Protein AF-H0EHM7-F1 (afdb_monomer)

InterPro domains:
  IPR046341 SET domain superfamily [G3DSA:2.170.270.10] (40-73)

Solvent-accessible surface area (backbone atoms only — not comparable to full-atom values): 8880 Å² total; per-residue (Å²): 140,82,83,85,77,88,73,68,77,73,84,65,93,83,58,67,84,56,92,47,51,49,66,73,52,63,69,46,59,45,73,39,88,54,91,93,39,73,66,39,80,44,73,80,60,93,76,61,92,91,58,73,55,65,45,72,61,69,77,97,78,76,76,69,60,90,48,70,65,48,30,71,40,27,16,62,83,79,66,53,58,39,50,85,70,48,80,80,78,64,85,67,75,92,82,59,92,65,75,82,61,94,75,57,54,59,92,71,59,62,67,43,62,37,88,82,82,61,58,53,19,31,68,60,92,78,72,72,84,128

pLDDT: mean 72.02, std 20.16, range [34.12, 93.38]

Secondary structure (DSSP, 8-state):
------------TT-PPPTTEEESS-EEEEE-SSTT-SEEEEE-S---TT---EEESS-S-----SSHHHHHHB-TTT--B-HHHHTTT----TTS---------TTT---EE-TTTSS-EES-S-----

Mean predicted aligned error: 13.95 Å

Radius of gyration: 22.52 Å; Cα contacts (8 Å, |Δi|>4): 131; chains: 1; bounding box: 68×33×55 Å

Structure (mmCIF, N/CA/C/O backbone):
data_AF-H0EHM7-F1
#
_entry.id   AF-H0EHM7-F1
#
loop_
_atom_site.group_PDB
_atom_site.id
_atom_site.type_symbol
_atom_site.label_atom_id
_atom_site.label_alt_id
_atom_site.label_comp_id
_atom_site.label_asym_id
_atom_site.label_entity_id
_atom_site.label_seq_id
_atom_site.pdbx_PDB_ins_code
_atom_site.Cartn_x
_atom_site.Cartn_y
_atom_site.Cartn_z
_atom_site.occupanc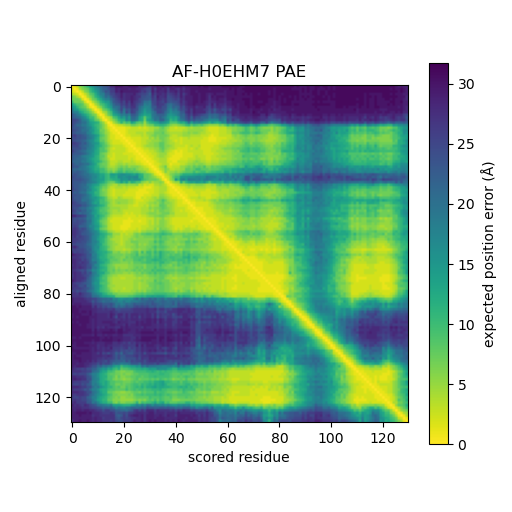y
_atom_site.B_iso_or_equiv
_atom_site.auth_seq_id
_atom_site.auth_comp_id
_atom_site.auth_asym_id
_atom_site.auth_atom_id
_atom_site.pdbx_PDB_model_num
ATOM 1 N N . MET A 1 1 ? -44.292 22.583 31.204 1.00 40.22 1 MET A N 1
ATOM 2 C CA . MET A 1 1 ? -44.293 21.209 30.663 1.00 40.22 1 MET A CA 1
ATOM 3 C C . MET A 1 1 ? -43.663 21.262 29.288 1.00 40.22 1 MET A C 1
ATOM 5 O O . MET A 1 1 ? -44.181 21.950 28.421 1.00 40.22 1 MET A O 1
ATOM 9 N N . VAL A 1 2 ? -42.496 20.641 29.156 1.00 42.66 2 VAL A N 1
ATOM 10 C CA . VAL A 1 2 ? -41.739 20.498 27.908 1.00 42.66 2 VAL A CA 1
ATOM 11 C C . VAL A 1 2 ? -42.189 19.192 27.252 1.00 42.66 2 VAL A C 1
ATOM 13 O O . VAL A 1 2 ? -42.320 18.205 27.976 1.00 42.66 2 VAL A O 1
ATOM 16 N N . PRO A 1 3 ? -42.377 19.133 25.928 1.00 46.34 3 PRO A N 1
ATOM 17 C CA . PRO A 1 3 ? -42.155 17.906 25.190 1.00 46.34 3 PRO A CA 1
ATOM 18 C C . PRO A 1 3 ? -40.752 17.960 24.590 1.00 46.34 3 PRO A C 1
ATOM 20 O O . PRO A 1 3 ? -40.450 18.775 23.717 1.00 46.34 3 PRO A O 1
ATOM 23 N N . GLU A 1 4 ? -39.895 17.092 25.115 1.00 47.22 4 GLU A N 1
ATOM 24 C CA . GLU A 1 4 ? -38.645 16.690 24.492 1.00 47.22 4 GLU A CA 1
ATOM 25 C C . GLU A 1 4 ? -38.952 16.119 23.107 1.00 47.22 4 GLU A C 1
ATOM 27 O O . GLU A 1 4 ? -39.759 15.204 22.956 1.00 47.22 4 GLU A O 1
ATOM 32 N N . THR A 1 5 ? -38.279 16.635 22.086 1.00 43.72 5 THR A N 1
ATOM 33 C CA . THR A 1 5 ? -38.048 15.885 20.852 1.00 43.72 5 THR A CA 1
ATOM 34 C C . THR A 1 5 ? -36.547 15.835 20.640 1.00 43.72 5 THR A C 1
ATOM 36 O O . THR A 1 5 ? -35.953 16.606 19.893 1.00 43.72 5 THR A O 1
ATOM 39 N N . THR A 1 6 ? -35.912 14.911 21.358 1.00 42.94 6 THR A N 1
ATOM 40 C CA . THR A 1 6 ? -34.571 14.406 21.064 1.00 42.94 6 THR A CA 1
ATOM 41 C C . THR A 1 6 ? -34.622 13.583 19.778 1.00 42.94 6 THR A C 1
ATOM 43 O O . THR A 1 6 ? -34.457 12.368 19.766 1.00 42.94 6 THR A O 1
ATOM 46 N N . GLY A 1 7 ? -34.849 14.257 18.653 1.00 37.53 7 GLY A N 1
ATOM 47 C CA . GLY A 1 7 ? -34.489 13.721 17.351 1.00 37.53 7 GLY A CA 1
ATOM 48 C C . GLY A 1 7 ? -32.983 13.863 17.184 1.00 37.53 7 GLY A C 1
ATOM 49 O O . GLY A 1 7 ? -32.531 14.821 16.565 1.00 37.53 7 GLY A O 1
ATOM 50 N N . SER A 1 8 ? -32.199 12.948 17.766 1.00 41.59 8 SER A N 1
ATOM 51 C CA . SER A 1 8 ? -30.817 12.785 17.302 1.00 41.59 8 SER A CA 1
ATOM 52 C C . SER A 1 8 ? -30.885 12.476 15.806 1.00 41.59 8 SER A C 1
ATOM 54 O O . SER A 1 8 ? -31.665 11.597 15.425 1.00 41.59 8 SER A O 1
ATOM 56 N N . PRO A 1 9 ? -30.132 13.181 14.944 1.00 41.62 9 PRO A N 1
ATOM 57 C CA . PRO A 1 9 ? -30.024 12.768 13.558 1.00 41.62 9 PRO A CA 1
ATOM 58 C C . PRO A 1 9 ? -29.531 11.320 13.566 1.00 41.62 9 PRO A C 1
ATOM 60 O O . PRO A 1 9 ? -28.581 10.994 14.279 1.00 41.62 9 PRO A O 1
ATOM 63 N N . ASN A 1 10 ? -30.255 10.456 12.849 1.00 43.62 10 ASN A N 1
ATOM 64 C CA . ASN A 1 10 ? -29.887 9.069 12.576 1.00 43.62 10 ASN A CA 1
ATOM 65 C C . ASN A 1 10 ? -28.363 8.945 12.476 1.00 43.62 10 ASN A C 1
ATOM 67 O O . ASN A 1 10 ? -27.767 9.619 11.635 1.00 43.62 10 ASN A O 1
ATOM 71 N N . MET A 1 11 ? -27.747 8.119 13.334 1.00 42.38 11 MET A N 1
ATOM 72 C CA . MET A 1 11 ? -26.329 7.796 13.193 1.00 42.38 11 MET A CA 1
ATOM 73 C C . MET A 1 11 ? -26.104 7.294 11.771 1.00 42.38 11 MET A C 1
ATOM 75 O O . MET A 1 11 ? -26.746 6.356 11.303 1.00 42.38 11 MET A O 1
ATOM 79 N N . ASP A 1 12 ? -25.243 8.035 11.098 1.00 46.78 12 ASP A N 1
ATOM 80 C CA . ASP A 1 12 ? -25.078 8.086 9.666 1.00 46.78 12 ASP A CA 1
ATOM 81 C C . ASP A 1 12 ? -24.690 6.713 9.102 1.00 46.78 12 ASP A C 1
ATOM 83 O O . ASP A 1 12 ? -23.680 6.122 9.484 1.00 46.78 12 ASP A O 1
ATOM 87 N N . GLU A 1 13 ? -25.436 6.234 8.109 1.00 49.62 13 GLU A N 1
ATOM 88 C CA . GLU A 1 13 ? -25.090 5.065 7.286 1.00 49.62 13 GLU A CA 1
ATOM 89 C C . GLU A 1 13 ? -23.749 5.261 6.526 1.00 49.62 13 GLU A C 1
ATOM 91 O O . GLU A 1 13 ? -23.265 4.370 5.831 1.00 49.62 13 GLU A O 1
ATOM 96 N N . ARG A 1 14 ? -23.124 6.441 6.663 1.00 52.22 14 ARG A N 1
ATOM 97 C CA . ARG A 1 14 ? -21.994 6.946 5.876 1.00 52.22 14 ARG A CA 1
ATOM 98 C C . ARG A 1 14 ? -20.605 6.594 6.392 1.00 52.22 14 ARG A C 1
ATOM 100 O O . ARG A 1 14 ? -19.640 6.900 5.696 1.00 52.22 14 ARG A O 1
ATOM 107 N N . VAL A 1 15 ? -20.452 5.962 7.557 1.00 64.12 15 VAL A N 1
ATOM 108 C CA . VAL A 1 15 ? -19.107 5.736 8.115 1.00 64.12 15 VAL A CA 1
ATOM 109 C C . VAL A 1 15 ? -18.892 4.292 8.562 1.00 64.12 15 VAL A C 1
ATOM 111 O O . VAL A 1 15 ? -18.745 3.973 9.739 1.00 64.12 15 VAL A O 1
ATOM 114 N N . GLN A 1 16 ? -18.865 3.390 7.585 1.00 80.62 16 GLN A N 1
ATOM 115 C CA . GLN A 1 16 ? -18.493 1.992 7.797 1.00 80.62 16 GLN A CA 1
ATOM 116 C C . GLN A 1 16 ? -17.013 1.761 7.479 1.00 80.62 16 GLN A C 1
ATOM 118 O O . GLN A 1 16 ? -16.412 2.463 6.664 1.00 80.62 16 GLN A O 1
ATOM 123 N N . ILE A 1 17 ? -16.425 0.737 8.104 1.00 85.00 17 ILE A N 1
ATOM 124 C CA . ILE A 1 17 ? -15.090 0.261 7.735 1.00 85.00 17 ILE A CA 1
ATOM 125 C C . ILE A 1 17 ? -15.131 -0.171 6.257 1.00 85.00 17 ILE A C 1
ATOM 127 O O . ILE A 1 17 ? -15.948 -1.026 5.906 1.00 85.00 17 ILE A O 1
ATOM 131 N N . PRO A 1 18 ? -14.285 0.391 5.371 1.00 84.75 18 PRO A N 1
ATOM 132 C CA . PRO A 1 18 ? -14.342 0.065 3.950 1.00 84.75 18 PRO A CA 1
ATOM 133 C C . PRO A 1 18 ? -14.124 -1.431 3.701 1.00 84.75 18 PRO A C 1
ATOM 135 O O . PRO A 1 18 ? -13.258 -2.038 4.323 1.00 84.75 18 PRO A O 1
ATOM 138 N N . PHE A 1 19 ? -14.810 -2.015 2.712 1.00 87.25 19 PHE A N 1
ATOM 139 C CA . PHE A 1 19 ? -14.726 -3.456 2.390 1.00 87.25 19 PHE A CA 1
ATOM 140 C C . PHE A 1 19 ? -13.304 -3.966 2.079 1.00 87.25 19 PHE A C 1
ATOM 142 O O . PHE A 1 19 ? -13.026 -5.165 2.119 1.00 87.25 19 PHE A O 1
ATOM 149 N N . ARG A 1 20 ? -12.397 -3.053 1.710 1.00 88.44 20 ARG A N 1
ATOM 150 C CA . ARG A 1 20 ? -10.984 -3.347 1.444 1.00 88.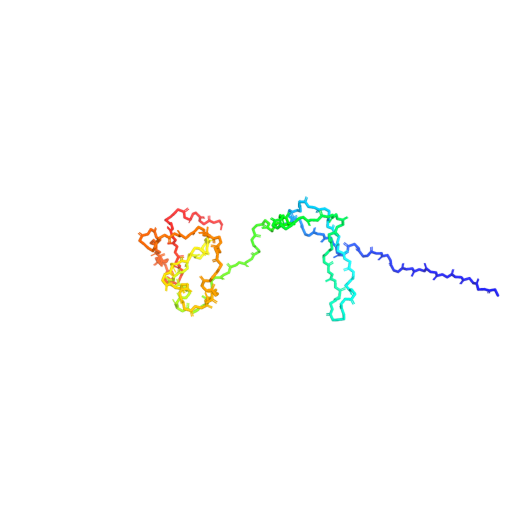44 20 ARG A CA 1
ATOM 151 C C . ARG A 1 20 ? -10.168 -3.485 2.722 1.00 88.44 20 ARG A C 1
ATOM 153 O O . ARG A 1 20 ? -9.008 -3.859 2.633 1.00 88.44 20 ARG A O 1
ATOM 160 N N . VAL A 1 21 ? -10.715 -3.161 3.884 1.00 89.62 21 VAL A N 1
ATOM 161 C CA . VAL A 1 21 ? -10.020 -3.258 5.162 1.00 89.62 21 VAL A CA 1
ATOM 162 C C . VAL A 1 21 ? -10.376 -4.591 5.811 1.00 89.62 21 VAL A C 1
ATOM 164 O O . VAL A 1 21 ? -11.515 -4.824 6.198 1.00 89.62 21 VAL A O 1
ATOM 167 N N . ASP A 1 22 ? -9.380 -5.462 5.945 1.00 91.00 22 ASP A N 1
ATOM 168 C CA . ASP A 1 22 ? -9.467 -6.642 6.796 1.00 91.00 22 ASP A CA 1
ATOM 169 C C . ASP A 1 22 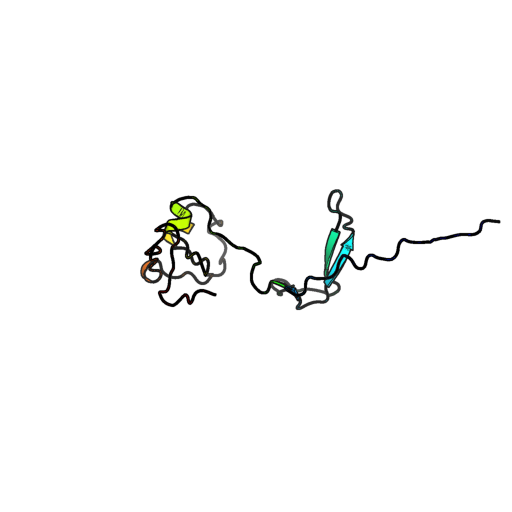? -9.108 -6.241 8.220 1.00 91.00 22 ASP A C 1
ATOM 171 O O . ASP A 1 22 ? -7.983 -5.809 8.486 1.00 91.00 22 ASP A O 1
ATOM 175 N N . THR A 1 23 ? -10.043 -6.410 9.144 1.00 90.31 23 THR A N 1
ATOM 176 C CA . THR A 1 23 ? -9.817 -6.144 10.562 1.00 90.31 23 THR A CA 1
ATOM 177 C C . THR A 1 23 ? -9.498 -7.450 11.290 1.00 90.31 23 THR A C 1
ATOM 179 O O . THR A 1 23 ? -10.019 -8.518 10.962 1.00 90.31 23 THR A O 1
ATOM 182 N N . LYS A 1 24 ? -8.586 -7.392 12.263 1.00 89.19 24 LYS A N 1
ATOM 183 C CA . LYS A 1 24 ? -8.284 -8.522 13.163 1.00 89.19 24 LYS A CA 1
ATOM 184 C C . LYS A 1 24 ? -8.853 -8.325 14.562 1.00 89.19 24 LYS A C 1
ATOM 186 O O . LYS A 1 24 ? -8.973 -9.287 15.313 1.00 89.19 24 LYS A O 1
ATOM 191 N N . VAL A 1 25 ? -9.232 -7.092 14.877 1.00 89.62 25 VAL A N 1
ATOM 192 C CA . VAL A 1 25 ? -9.877 -6.686 16.121 1.00 89.62 25 VAL A CA 1
ATOM 193 C C . VAL A 1 25 ? -11.161 -5.917 15.798 1.00 89.62 25 VAL A C 1
ATOM 195 O O . VAL A 1 25 ? -11.264 -5.347 14.708 1.00 89.62 25 VAL A O 1
ATOM 198 N N . PRO A 1 26 ? -12.145 -5.877 16.710 1.00 89.06 26 PRO A N 1
ATOM 199 C CA . PRO A 1 26 ? -13.340 -5.066 16.517 1.00 89.06 26 PRO A CA 1
ATOM 200 C C . PRO A 1 26 ? -12.979 -3.578 16.408 1.00 89.06 26 PRO A C 1
ATOM 202 O O . PRO A 1 26 ? -12.375 -3.006 17.322 1.00 89.06 26 PRO A O 1
ATOM 205 N N . LEU A 1 27 ? -13.345 -2.971 15.277 1.00 90.06 27 LEU A N 1
ATOM 206 C CA . LEU A 1 27 ? -13.135 -1.556 14.980 1.00 90.06 27 LEU A CA 1
ATOM 207 C C . LEU A 1 27 ? -14.475 -0.856 14.811 1.00 90.06 27 LEU A C 1
ATOM 209 O O . LEU A 1 27 ? -15.394 -1.405 14.207 1.00 90.06 27 LEU A O 1
ATOM 213 N N . VAL A 1 28 ? -14.543 0.385 15.279 1.00 89.06 28 VAL A N 1
ATOM 214 C CA . VAL A 1 28 ? -15.665 1.283 15.006 1.00 89.06 28 VAL A CA 1
ATOM 215 C C . VAL A 1 28 ? -15.166 2.613 14.501 1.00 89.06 28 VAL A C 1
ATOM 217 O O . VAL A 1 28 ? -14.106 3.088 14.911 1.00 89.06 28 VAL A O 1
ATOM 220 N N . VAL A 1 29 ? -15.958 3.215 13.627 1.00 88.25 29 VAL A N 1
ATOM 221 C CA . VAL A 1 29 ? -15.728 4.575 13.174 1.00 88.25 29 VAL A CA 1
ATOM 222 C C . VAL A 1 29 ? -16.722 5.485 13.883 1.00 88.25 29 VAL A C 1
ATOM 224 O O . VAL A 1 29 ? -17.909 5.174 13.949 1.00 88.25 29 VAL A O 1
ATOM 227 N N . LYS A 1 30 ? -16.225 6.557 14.492 1.00 86.31 30 LYS A N 1
ATOM 228 C CA . LYS A 1 30 ? -17.035 7.537 15.225 1.00 86.31 30 LYS A CA 1
ATOM 229 C C . LYS A 1 30 ? -16.336 8.889 15.232 1.00 86.31 30 LYS A C 1
ATOM 231 O O . LYS A 1 30 ? -15.147 8.971 14.911 1.00 86.31 30 LYS A O 1
ATOM 236 N N . ASP A 1 31 ? -17.053 9.914 15.664 1.00 85.12 31 ASP A N 1
ATOM 237 C CA . ASP A 1 31 ? -16.490 11.249 15.792 1.00 85.12 31 ASP A CA 1
ATOM 238 C C . ASP A 1 31 ? -15.300 11.258 16.751 1.00 85.12 31 ASP A C 1
ATOM 240 O O . ASP A 1 31 ? -15.290 10.604 17.806 1.00 85.12 31 ASP A O 1
ATOM 244 N N . SER A 1 32 ? -14.261 11.986 16.354 1.00 82.44 32 SER A N 1
ATOM 245 C CA . SER A 1 32 ? -13.054 12.113 17.154 1.00 82.44 32 SER A CA 1
ATOM 246 C C . SER A 1 32 ? -13.206 13.234 18.182 1.00 82.44 32 SER A C 1
ATOM 248 O O . SER A 1 32 ? -13.625 14.343 17.874 1.00 82.44 32 SER A O 1
ATOM 250 N N . SER A 1 33 ? -12.793 12.969 19.423 1.00 79.69 33 SER A N 1
ATOM 251 C CA . SER A 1 33 ? -12.714 13.997 20.470 1.00 79.69 33 SER A CA 1
ATOM 252 C C . SER A 1 33 ? -11.479 14.902 20.340 1.00 79.69 33 SER A C 1
ATOM 254 O O . SER A 1 33 ? -11.361 15.895 21.061 1.00 79.69 33 SER A O 1
ATOM 256 N N . ILE A 1 34 ? -10.546 14.578 19.434 1.00 78.69 34 ILE A N 1
ATOM 257 C CA . ILE A 1 34 ? -9.384 15.412 19.114 1.00 78.69 34 ILE A CA 1
ATOM 258 C C . ILE A 1 34 ? -9.865 16.593 18.269 1.00 78.69 34 ILE A C 1
ATOM 260 O O . ILE A 1 34 ? -10.336 16.403 17.147 1.00 78.69 34 ILE A O 1
ATOM 264 N N . LYS A 1 35 ? -9.722 17.816 18.803 1.00 61.53 35 LYS A N 1
ATOM 265 C CA . LYS A 1 35 ? -10.042 19.060 18.086 1.00 61.53 35 LYS A CA 1
ATOM 266 C C . LYS A 1 35 ? -9.337 19.058 16.724 1.00 61.53 35 LYS A C 1
ATOM 268 O O . LYS A 1 35 ? -8.124 18.877 16.702 1.00 61.53 35 LYS A O 1
ATOM 273 N N . SER A 1 36 ? -10.088 19.303 15.644 1.00 68.19 36 SER A N 1
ATOM 274 C CA . SER A 1 36 ? -9.712 19.276 14.207 1.00 68.19 36 SER A CA 1
ATOM 275 C C . SER A 1 36 ? -9.886 17.961 13.435 1.00 68.19 36 SER A C 1
ATOM 277 O O . SER A 1 36 ? -9.728 17.980 12.219 1.00 68.19 36 SER A O 1
ATOM 279 N N . ASN A 1 37 ? -10.276 16.860 14.082 1.00 66.25 37 ASN A N 1
ATOM 280 C CA . ASN A 1 37 ? -10.572 15.613 13.376 1.00 66.25 37 ASN A CA 1
ATOM 281 C C . ASN A 1 37 ? -12.068 15.311 13.459 1.00 66.25 37 ASN A C 1
ATOM 283 O O . ASN A 1 37 ? -12.566 15.051 14.552 1.00 66.25 37 ASN A O 1
ATOM 287 N N . ASP A 1 38 ? -12.756 15.310 12.317 1.00 74.38 38 ASP A N 1
ATOM 288 C CA . ASP A 1 38 ? -14.194 15.025 12.267 1.00 74.38 38 ASP A CA 1
ATOM 289 C C . ASP A 1 38 ? -14.477 13.570 12.669 1.00 74.38 38 ASP A C 1
ATOM 291 O O . ASP A 1 38 ? -15.336 13.307 13.500 1.00 74.38 38 ASP A O 1
ATOM 295 N N . VAL A 1 39 ? -13.694 12.613 12.156 1.00 84.19 39 VAL A N 1
ATOM 296 C CA . VAL A 1 39 ? -13.963 11.173 12.284 1.00 84.19 39 VAL A CA 1
ATOM 297 C C . VAL A 1 39 ? -12.673 10.393 12.550 1.00 84.19 39 VAL A C 1
ATOM 299 O O . VAL A 1 39 ? -11.630 10.675 11.962 1.00 84.19 39 VAL A O 1
ATOM 302 N N . GLY A 1 40 ? -12.736 9.381 13.421 1.00 86.31 40 GLY A N 1
ATOM 303 C CA . GLY A 1 40 ? -11.620 8.485 13.730 1.00 86.31 40 GLY A CA 1
ATOM 304 C C . GLY A 1 40 ? -12.023 7.011 13.806 1.00 86.31 40 GLY A C 1
ATOM 305 O O . GLY A 1 40 ? -13.196 6.671 13.962 1.00 86.31 40 GLY A O 1
ATOM 306 N N . ILE A 1 41 ? -11.026 6.127 13.720 1.00 88.00 41 ILE A N 1
ATOM 307 C CA . ILE A 1 41 ? -11.180 4.678 13.909 1.00 88.00 41 ILE A CA 1
ATOM 308 C C . ILE A 1 41 ? -10.730 4.319 15.324 1.00 88.00 41 ILE A C 1
ATOM 310 O O . ILE A 1 41 ? -9.641 4.696 15.753 1.00 88.00 41 ILE A O 1
ATOM 314 N N . PHE A 1 42 ? -11.554 3.558 16.037 1.00 88.62 42 PHE A N 1
ATOM 315 C CA . PHE A 1 42 ? -11.324 3.183 17.426 1.00 88.62 42 PHE A CA 1
ATOM 316 C C . PHE A 1 42 ? -11.357 1.670 17.584 1.00 88.62 42 PHE A C 1
ATOM 318 O O . PHE A 1 42 ? -12.232 0.996 17.038 1.00 88.62 42 PHE A O 1
ATOM 325 N N . VAL A 1 43 ? -10.425 1.147 18.378 1.00 92.25 43 VAL A N 1
ATOM 326 C CA . VAL A 1 43 ? -10.393 -0.268 18.745 1.00 92.25 43 VAL A CA 1
ATOM 327 C C . VAL A 1 43 ? -11.274 -0.496 19.970 1.00 92.25 43 VAL A C 1
ATOM 329 O O . VAL A 1 43 ? -11.183 0.252 20.941 1.00 92.25 43 VAL A O 1
ATOM 332 N N . GLN A 1 44 ? -12.128 -1.520 19.935 1.00 89.94 44 GLN A N 1
ATOM 333 C CA . GLN A 1 44 ? -13.044 -1.835 21.045 1.00 89.94 44 GLN A CA 1
ATOM 334 C C . GLN A 1 44 ? -12.549 -2.965 21.961 1.00 89.94 44 GLN A C 1
ATOM 336 O O . GLN A 1 44 ? -13.244 -3.353 22.896 1.00 89.94 44 GLN A O 1
ATOM 341 N N . ALA A 1 45 ? -11.362 -3.503 21.696 1.00 89.19 45 ALA A N 1
ATOM 342 C CA . ALA A 1 45 ? -10.735 -4.567 22.470 1.00 89.19 45 ALA A CA 1
ATOM 343 C C . ALA A 1 45 ? -9.302 -4.182 22.857 1.00 89.19 45 ALA A C 1
ATOM 345 O O . ALA A 1 45 ? -8.694 -3.307 22.240 1.00 89.19 45 ALA A O 1
ATOM 346 N N . ALA A 1 46 ? -8.752 -4.850 23.872 1.00 90.62 46 ALA A N 1
ATOM 347 C CA . ALA A 1 46 ? -7.343 -4.704 24.215 1.00 90.62 46 ALA A CA 1
ATOM 348 C C . ALA A 1 46 ? -6.458 -5.232 23.072 1.00 90.62 46 ALA A C 1
ATOM 350 O O . ALA A 1 46 ? -6.726 -6.299 22.521 1.00 90.62 46 ALA A O 1
ATOM 351 N N . VAL A 1 47 ? -5.399 -4.491 22.743 1.00 92.56 47 VAL A N 1
ATOM 352 C CA . VAL A 1 47 ? -4.417 -4.827 21.701 1.00 92.56 47 VAL A CA 1
ATOM 353 C C . VAL A 1 47 ? -3.047 -4.874 22.357 1.00 92.56 47 VAL A C 1
ATOM 355 O O . VAL A 1 47 ? -2.714 -3.976 23.135 1.00 92.56 47 VAL A O 1
ATOM 358 N N . LYS A 1 48 ? -2.263 -5.919 22.089 1.00 92.81 48 LYS A N 1
ATOM 359 C CA . LYS A 1 48 ? -0.889 -6.006 22.586 1.00 92.81 48 LYS A CA 1
ATOM 360 C C . LYS A 1 48 ? 0.054 -5.264 21.650 1.00 92.81 48 LYS A C 1
ATOM 362 O O . LYS A 1 48 ? -0.251 -5.009 20.487 1.00 92.81 48 LYS A O 1
ATOM 367 N N . GLU A 1 49 ? 1.227 -4.929 22.162 1.00 93.06 49 GLU A N 1
ATOM 368 C CA . GLU A 1 49 ? 2.297 -4.405 21.324 1.00 93.06 49 GLU A CA 1
ATOM 369 C C . GLU A 1 49 ? 2.590 -5.369 20.160 1.00 93.06 49 GLU A C 1
ATOM 371 O O . GLU A 1 49 ? 2.603 -6.585 20.343 1.00 93.06 49 GLU A O 1
ATOM 376 N N . ALA A 1 50 ? 2.801 -4.805 18.966 1.00 90.00 50 ALA A N 1
ATOM 377 C CA . ALA A 1 50 ? 3.019 -5.513 17.701 1.00 90.00 50 ALA A CA 1
ATOM 378 C C . ALA A 1 50 ? 1.829 -6.322 17.134 1.00 90.00 50 ALA A C 1
ATOM 380 O O . ALA A 1 50 ? 1.976 -6.929 16.068 1.00 90.00 50 ALA A O 1
ATOM 381 N N . ASP A 1 51 ? 0.645 -6.297 17.756 1.00 89.06 51 ASP A N 1
ATOM 382 C CA . ASP A 1 51 ? -0.548 -6.914 17.168 1.00 89.06 51 ASP A CA 1
ATOM 383 C C . ASP A 1 51 ? -0.999 -6.164 15.902 1.00 89.06 51 ASP A C 1
ATOM 385 O O . ASP A 1 51 ? -1.098 -4.934 15.851 1.00 89.06 51 ASP A O 1
ATOM 389 N N . LEU A 1 52 ? -1.342 -6.927 14.864 1.00 89.94 52 LEU A N 1
ATOM 390 C CA . LEU A 1 52 ? -1.930 -6.382 13.645 1.00 89.94 52 LEU A CA 1
ATOM 391 C C . LEU A 1 52 ? -3.382 -5.958 13.907 1.00 89.94 52 LEU A C 1
ATOM 393 O O . LEU A 1 52 ? -4.237 -6.811 14.126 1.00 89.94 52 LEU A O 1
ATOM 397 N N . ILE A 1 53 ? -3.679 -4.661 13.808 1.00 93.38 53 ILE A N 1
ATOM 398 C CA . ILE A 1 53 ? -5.038 -4.121 14.002 1.00 93.38 53 ILE A CA 1
ATOM 399 C C . ILE A 1 53 ? -5.890 -4.304 12.735 1.00 93.38 53 ILE A C 1
ATOM 401 O O . ILE A 1 53 ? -6.993 -4.861 12.778 1.00 93.38 53 ILE A O 1
ATOM 405 N N . PHE A 1 54 ? -5.373 -3.859 11.588 1.00 93.00 54 PHE A N 1
ATOM 406 C CA . PHE A 1 54 ? -6.032 -3.994 10.291 1.00 93.00 54 PHE A CA 1
ATOM 407 C C . PHE A 1 54 ? -5.025 -4.085 9.143 1.00 93.00 54 PHE A C 1
ATOM 409 O O . PHE A 1 54 ? -3.860 -3.710 9.273 1.00 93.00 54 PHE A O 1
ATOM 416 N N . LYS A 1 55 ? -5.498 -4.556 7.990 1.00 93.31 55 LYS A N 1
ATOM 417 C CA . LYS A 1 55 ? -4.771 -4.571 6.720 1.00 93.31 55 LYS A CA 1
ATOM 418 C C . LYS A 1 55 ? -5.664 -4.026 5.615 1.00 93.31 55 LYS A C 1
ATOM 420 O O . LYS A 1 55 ? -6.816 -4.424 5.500 1.00 93.31 55 LYS A O 1
ATOM 425 N N . VAL A 1 56 ? -5.115 -3.188 4.741 1.00 90.44 56 VAL A N 1
ATOM 426 C CA . VAL A 1 56 ? -5.806 -2.771 3.514 1.00 90.44 56 VAL A CA 1
ATOM 427 C C . VAL A 1 56 ? -5.468 -3.742 2.378 1.00 90.44 56 VAL A C 1
ATOM 429 O O . VAL A 1 56 ? -4.311 -3.909 1.986 1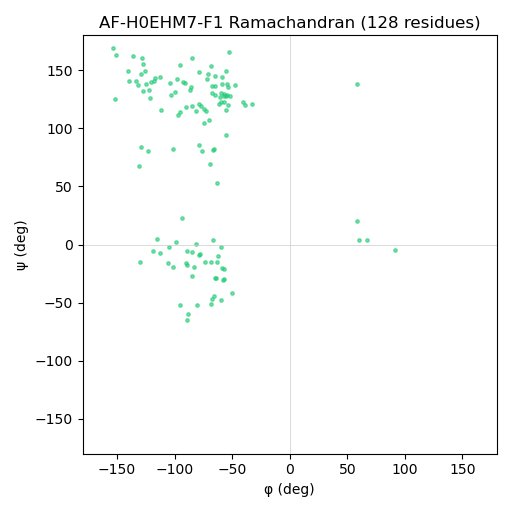.00 90.44 56 VAL A O 1
ATOM 432 N N . LYS A 1 57 ? -6.485 -4.417 1.845 1.00 87.50 57 LYS A N 1
ATOM 433 C CA . LYS A 1 57 ? -6.424 -5.275 0.661 1.00 87.50 57 LYS A CA 1
ATOM 434 C C . LYS A 1 57 ? -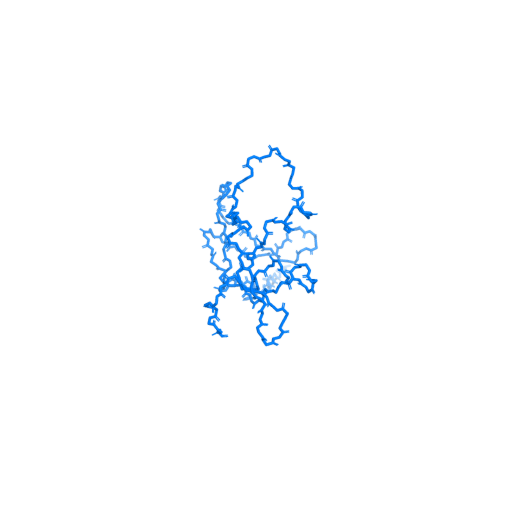6.217 -4.429 -0.585 1.00 87.50 57 LYS A C 1
ATOM 436 O O . LYS A 1 57 ? -7.168 -3.820 -1.083 1.00 87.50 57 LYS A O 1
ATOM 441 N N . LYS A 1 58 ? -4.997 -4.511 -1.124 1.00 81.38 58 LYS A N 1
ATOM 442 C CA . LYS A 1 58 ? -4.518 -3.786 -2.308 1.00 81.38 58 LYS A CA 1
ATOM 443 C C . LYS A 1 58 ? -4.642 -2.258 -2.097 1.00 81.38 58 LYS A C 1
ATOM 445 O O . LYS A 1 58 ? -5.648 -1.781 -1.587 1.00 81.38 58 LYS A O 1
ATOM 450 N N . PRO A 1 59 ? -3.675 -1.434 -2.481 1.00 81.19 59 PRO A N 1
ATOM 451 C CA . PRO A 1 59 ? -3.902 0.011 -2.552 1.00 81.19 59 PRO A CA 1
ATOM 452 C C . PRO A 1 59 ? -4.880 0.359 -3.689 1.00 81.19 59 PRO A C 1
ATOM 454 O O . PRO A 1 59 ? -5.030 -0.415 -4.638 1.00 81.19 59 PRO A O 1
ATOM 457 N N . LEU A 1 60 ? -5.606 1.479 -3.582 1.00 83.50 60 LEU A N 1
ATOM 458 C CA . LEU A 1 60 ? -6.419 2.008 -4.694 1.00 83.50 60 LEU A CA 1
ATOM 459 C C . LEU A 1 60 ? -5.514 2.484 -5.831 1.00 83.50 60 LEU A C 1
ATOM 461 O O . LEU A 1 60 ? -5.730 2.132 -6.984 1.00 83.50 60 LEU A O 1
ATOM 465 N N . LEU A 1 61 ? -4.483 3.234 -5.458 1.00 84.62 61 LEU A N 1
ATOM 466 C CA . LEU A 1 61 ? -3.424 3.719 -6.318 1.00 84.62 61 LEU A CA 1
ATOM 467 C C . LEU A 1 61 ? -2.188 3.875 -5.440 1.00 84.62 61 LEU A C 1
ATOM 469 O O . LEU A 1 61 ? -2.258 4.565 -4.429 1.00 84.62 61 LEU A O 1
ATOM 473 N N . ASN A 1 62 ? -1.086 3.248 -5.832 1.00 84.62 62 ASN A N 1
ATOM 474 C CA . ASN A 1 62 ? 0.234 3.584 -5.321 1.00 84.62 62 ASN A CA 1
ATOM 475 C C . ASN A 1 62 ? 1.122 3.832 -6.535 1.00 84.62 62 ASN A C 1
ATOM 477 O O . ASN A 1 62 ? 1.128 3.020 -7.461 1.00 84.62 62 ASN A O 1
ATOM 481 N N . ILE A 1 63 ? 1.860 4.932 -6.509 1.00 89.31 63 ILE A N 1
ATOM 482 C CA . ILE A 1 63 ? 2.846 5.288 -7.525 1.00 89.31 63 ILE A CA 1
ATOM 483 C C . ILE A 1 63 ? 4.175 5.551 -6.830 1.00 89.31 63 ILE A C 1
ATOM 485 O O . ILE A 1 63 ? 4.199 5.965 -5.669 1.00 89.31 63 ILE A O 1
ATOM 489 N N . VAL A 1 64 ? 5.271 5.267 -7.523 1.00 89.62 64 VAL A N 1
ATOM 490 C CA . VAL A 1 64 ? 6.596 5.722 -7.102 1.00 89.62 64 VAL A CA 1
ATOM 491 C C . VAL A 1 64 ? 6.662 7.236 -7.324 1.00 89.62 64 VAL A C 1
ATOM 493 O O . VAL A 1 64 ? 6.017 7.749 -8.241 1.00 89.62 64 VAL A O 1
ATOM 496 N N . ASN A 1 65 ? 7.399 7.949 -6.469 1.00 86.69 65 ASN A N 1
ATOM 497 C CA . ASN A 1 65 ? 7.659 9.375 -6.672 1.00 86.69 65 ASN A CA 1
ATOM 498 C C . ASN A 1 65 ? 8.295 9.609 -8.050 1.00 86.69 65 ASN A C 1
ATOM 500 O O . ASN A 1 65 ? 8.998 8.747 -8.575 1.00 86.69 65 ASN A O 1
ATOM 504 N N . ASP A 1 66 ? 8.030 10.769 -8.640 1.00 85.44 66 ASP A N 1
ATOM 505 C CA . ASP A 1 66 ? 8.393 11.100 -10.019 1.00 85.44 66 ASP A CA 1
ATOM 506 C C . ASP A 1 66 ? 9.848 11.559 -10.194 1.00 85.44 66 ASP A C 1
ATOM 508 O O . ASP A 1 66 ? 10.280 11.834 -11.314 1.00 85.44 66 ASP A O 1
ATOM 512 N N . ASP A 1 67 ? 10.632 11.605 -9.117 1.00 87.69 67 ASP A N 1
ATOM 513 C CA . ASP A 1 67 ? 12.053 11.895 -9.204 1.00 87.69 67 ASP A CA 1
ATOM 514 C C . ASP A 1 67 ? 12.842 10.719 -9.812 1.00 87.69 67 ASP A C 1
ATOM 516 O O . ASP A 1 67 ? 12.585 9.540 -9.553 1.00 87.69 67 ASP A O 1
ATOM 520 N N . GLU A 1 68 ? 13.853 11.041 -10.625 1.00 84.44 68 GLU A N 1
ATOM 521 C CA . GLU A 1 68 ? 14.658 10.042 -11.347 1.00 84.44 68 GLU A CA 1
ATOM 522 C C . GLU A 1 68 ? 15.324 9.016 -10.420 1.00 84.44 68 GLU A C 1
ATOM 524 O O . GLU A 1 68 ? 15.537 7.868 -10.825 1.00 84.44 68 GLU A O 1
ATOM 529 N N . SER A 1 69 ? 15.652 9.407 -9.183 1.00 84.62 69 SER A N 1
ATOM 530 C CA . SER A 1 69 ? 16.239 8.494 -8.204 1.00 84.62 69 SER A CA 1
ATOM 531 C C . SER A 1 69 ? 15.215 7.448 -7.774 1.00 84.62 69 SER A C 1
ATOM 533 O O . SER A 1 69 ? 15.489 6.249 -7.875 1.00 84.62 69 SER A O 1
ATOM 535 N N . ALA A 1 70 ? 14.016 7.867 -7.367 1.00 85.12 70 ALA A N 1
ATOM 536 C CA . ALA A 1 70 ? 12.945 6.962 -6.976 1.00 85.12 70 ALA A CA 1
ATOM 537 C C . ALA A 1 70 ? 12.551 6.019 -8.125 1.00 85.12 70 ALA A C 1
ATOM 539 O O . ALA A 1 70 ? 12.526 4.799 -7.922 1.00 85.12 70 ALA A O 1
ATOM 540 N N . LEU A 1 71 ? 12.354 6.551 -9.337 1.00 87.94 71 LEU A N 1
ATOM 541 C CA . LEU A 1 71 ? 11.977 5.780 -10.533 1.00 87.94 71 LEU A CA 1
ATOM 542 C C . LEU A 1 71 ? 13.053 4.779 -10.991 1.00 87.94 71 LEU A C 1
ATOM 544 O O . LEU A 1 71 ? 12.745 3.741 -11.582 1.00 87.94 71 LEU A O 1
ATOM 548 N N . SER A 1 72 ? 14.331 5.061 -10.728 1.00 85.94 72 SER A N 1
ATOM 549 C CA . SER A 1 72 ? 15.444 4.182 -11.123 1.00 85.94 72 SER A CA 1
ATOM 550 C C . SER A 1 72 ? 15.793 3.121 -10.077 1.00 85.94 72 SER A C 1
ATOM 552 O O . SER A 1 72 ? 16.473 2.134 -10.395 1.00 85.94 72 SER A O 1
ATOM 554 N N . ASN A 1 73 ? 15.342 3.315 -8.836 1.00 86.88 73 ASN A N 1
ATOM 555 C CA . ASN A 1 73 ? 15.743 2.503 -7.690 1.00 86.88 73 ASN A CA 1
ATOM 556 C C . ASN A 1 73 ? 14.598 1.752 -7.013 1.00 86.88 73 ASN A C 1
ATOM 558 O O . ASN A 1 73 ? 14.867 0.920 -6.147 1.00 86.88 73 ASN A O 1
ATOM 562 N N . THR A 1 74 ? 13.357 1.978 -7.439 1.00 88.12 74 THR A N 1
ATOM 563 C CA . THR A 1 74 ? 12.169 1.314 -6.896 1.00 88.12 74 THR A CA 1
ATOM 564 C C . THR A 1 74 ? 11.467 0.496 -7.973 1.00 88.12 74 THR A C 1
ATOM 566 O O . THR A 1 74 ? 11.369 0.904 -9.126 1.00 88.12 74 THR A O 1
ATOM 569 N N . CYS A 1 75 ? 10.965 -0.682 -7.612 1.00 88.81 75 CYS A N 1
ATOM 570 C CA . CYS A 1 75 ? 10.054 -1.436 -8.462 1.00 88.81 75 CYS A CA 1
ATOM 571 C C . CYS A 1 75 ? 8.644 -0.831 -8.395 1.00 88.81 75 CYS A C 1
ATOM 573 O O . CYS A 1 75 ? 8.013 -0.886 -7.342 1.00 88.81 75 CYS A O 1
ATOM 575 N N . ASP A 1 76 ? 8.101 -0.373 -9.521 1.00 90.44 76 ASP A N 1
ATOM 576 C CA . ASP A 1 76 ? 6.768 0.245 -9.610 1.00 90.44 76 ASP A CA 1
ATOM 577 C C . ASP A 1 76 ? 5.603 -0.692 -9.246 1.00 90.44 76 ASP A C 1
ATOM 579 O O . ASP A 1 76 ? 4.485 -0.244 -9.012 1.00 90.44 76 ASP A O 1
ATOM 583 N N . HIS A 1 77 ? 5.835 -2.007 -9.196 1.00 87.62 77 HIS A N 1
ATOM 584 C CA . HIS A 1 77 ? 4.794 -2.971 -8.833 1.00 87.62 77 HIS A CA 1
ATOM 585 C C . HIS A 1 77 ? 4.806 -3.355 -7.353 1.00 87.62 77 HIS A C 1
ATOM 587 O O . HIS A 1 77 ? 3.769 -3.335 -6.693 1.00 87.62 77 HIS A O 1
ATOM 593 N N . CYS A 1 78 ? 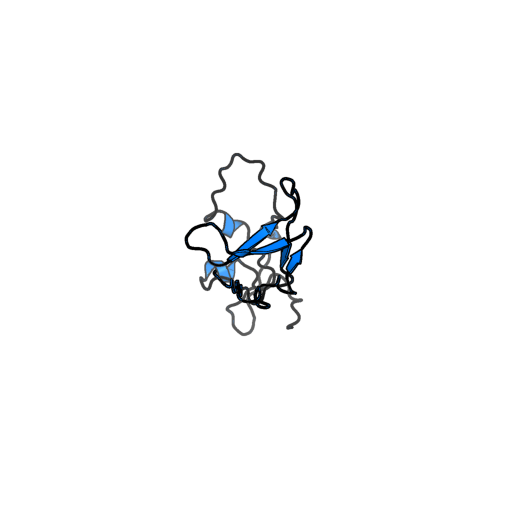5.966 -3.776 -6.841 1.00 87.19 78 CYS A N 1
ATOM 594 C CA . CYS A 1 78 ? 6.082 -4.310 -5.483 1.00 87.19 78 CYS A CA 1
ATOM 595 C C . CYS A 1 78 ? 6.722 -3.338 -4.492 1.00 87.19 78 CYS A C 1
ATOM 597 O O . CYS A 1 78 ? 6.834 -3.689 -3.321 1.00 87.19 78 CYS A O 1
ATOM 599 N N . PHE A 1 79 ? 7.140 -2.152 -4.945 1.00 88.44 79 PHE A N 1
ATOM 600 C CA . PHE A 1 79 ? 7.791 -1.124 -4.129 1.00 88.44 79 PHE A CA 1
ATOM 601 C C . PHE A 1 79 ? 9.089 -1.595 -3.455 1.00 88.44 79 PHE A C 1
ATOM 603 O O . PHE A 1 79 ? 9.545 -0.993 -2.490 1.00 88.44 79 PHE A O 1
ATOM 610 N N . ALA A 1 80 ? 9.710 -2.667 -3.964 1.00 86.12 80 ALA A N 1
ATOM 611 C CA . ALA A 1 80 ? 11.048 -3.066 -3.542 1.00 86.12 80 ALA A CA 1
ATOM 612 C C . ALA A 1 80 ? 12.064 -2.011 -3.996 1.00 86.12 80 ALA A C 1
ATOM 614 O O . ALA A 1 80 ? 12.062 -1.628 -5.168 1.00 86.12 80 ALA A O 1
ATOM 615 N N . VAL A 1 81 ? 12.919 -1.574 -3.075 1.00 84.50 81 VAL A N 1
ATOM 616 C CA . VAL A 1 81 ? 13.915 -0.516 -3.285 1.00 84.50 81 VAL A CA 1
ATOM 617 C C . VAL A 1 81 ? 15.315 -1.121 -3.216 1.00 84.50 81 VAL A C 1
ATOM 619 O O . VAL A 1 81 ? 15.552 -2.028 -2.417 1.00 84.50 81 VAL A O 1
ATOM 622 N N . LYS A 1 82 ? 16.244 -0.617 -4.031 1.00 78.62 82 LYS A N 1
ATOM 623 C CA . LYS A 1 82 ? 17.675 -0.924 -3.894 1.00 78.62 82 LYS A CA 1
ATOM 624 C C . LYS A 1 82 ? 18.213 -0.376 -2.564 1.00 78.62 82 LYS A C 1
ATOM 626 O O . LYS A 1 82 ? 18.032 0.801 -2.251 1.00 78.62 82 LYS A O 1
ATOM 631 N N . ALA A 1 83 ? 18.889 -1.211 -1.790 1.00 64.38 83 ALA A N 1
ATOM 632 C CA . ALA A 1 83 ? 19.489 -0.912 -0.494 1.00 64.38 83 ALA A CA 1
ATOM 633 C C . ALA A 1 83 ? 20.373 0.353 -0.493 1.00 64.38 83 ALA A C 1
ATOM 635 O O . ALA A 1 83 ? 20.251 1.193 0.402 1.00 64.38 83 ALA A O 1
ATOM 636 N N . SER A 1 84 ? 21.190 0.558 -1.528 1.00 63.88 84 SER A N 1
ATOM 637 C CA . SER A 1 84 ? 22.028 1.756 -1.728 1.00 63.88 84 SER A CA 1
ATOM 638 C C . SER A 1 84 ? 21.241 3.068 -1.800 1.00 63.88 84 SER A C 1
ATOM 640 O O . SER A 1 84 ? 21.796 4.134 -1.546 1.00 63.88 84 SER A O 1
ATOM 642 N N . SER A 1 85 ? 19.939 3.011 -2.088 1.00 55.81 85 SER A N 1
ATOM 643 C CA . SER A 1 85 ? 19.062 4.188 -2.167 1.00 55.81 85 SER A CA 1
ATOM 644 C C . SER A 1 85 ? 18.408 4.545 -0.828 1.00 55.81 85 SER A C 1
ATOM 646 O O . SER A 1 85 ? 17.927 5.660 -0.657 1.00 55.81 85 SER A O 1
ATOM 648 N N . ILE A 1 86 ? 18.421 3.630 0.146 1.00 54.41 86 ILE A N 1
ATOM 649 C CA . ILE A 1 86 ? 17.812 3.824 1.474 1.00 54.41 86 ILE A CA 1
ATOM 650 C C . ILE A 1 86 ? 18.779 4.548 2.428 1.00 54.41 86 ILE A C 1
ATOM 652 O O . ILE A 1 86 ? 18.349 5.290 3.313 1.00 54.41 86 ILE A O 1
ATOM 656 N N . SER A 1 87 ? 20.092 4.400 2.208 1.00 50.69 87 SER A N 1
ATOM 657 C CA . SER A 1 87 ? 21.165 4.913 3.076 1.00 50.69 87 SER A CA 1
ATOM 658 C C . SER A 1 87 ? 21.212 6.443 3.233 1.00 50.69 87 SER A C 1
ATOM 660 O O . SER A 1 87 ? 21.963 6.926 4.080 1.00 50.69 87 SER A O 1
ATOM 662 N N . SER A 1 88 ? 20.445 7.213 2.458 1.00 45.12 88 SER A N 1
ATOM 663 C CA . SER A 1 88 ? 20.522 8.680 2.457 1.00 45.12 88 SER A CA 1
ATOM 664 C C . SER A 1 88 ? 19.291 9.409 3.009 1.00 45.12 88 SER A C 1
ATOM 666 O O . SER A 1 88 ? 19.369 10.622 3.180 1.00 45.12 88 SER A O 1
ATOM 668 N N . GLN A 1 89 ? 18.174 8.727 3.316 1.00 46.88 89 GLN A N 1
ATOM 669 C CA . GLN A 1 89 ? 16.919 9.427 3.671 1.00 46.88 89 GLN A CA 1
ATOM 670 C C . GLN A 1 89 ? 16.215 8.963 4.953 1.00 46.88 89 GLN A C 1
ATOM 672 O O . GLN A 1 89 ? 15.400 9.709 5.493 1.00 46.88 89 GLN A O 1
ATOM 677 N N . HIS A 1 90 ? 16.566 7.805 5.515 1.00 44.00 90 HIS A N 1
ATOM 678 C CA . HIS A 1 90 ? 16.073 7.394 6.831 1.00 44.00 90 HIS A CA 1
ATOM 679 C C . HIS A 1 90 ? 17.239 6.974 7.719 1.00 44.00 90 HIS A C 1
ATOM 681 O O . HIS A 1 90 ? 17.550 5.792 7.852 1.00 44.00 90 HIS A O 1
ATOM 687 N N . THR A 1 91 ? 17.879 7.957 8.352 1.00 37.03 91 THR A N 1
ATOM 688 C CA . THR A 1 91 ? 18.754 7.720 9.501 1.00 37.03 91 THR A CA 1
ATOM 689 C C . THR A 1 91 ? 17.881 7.221 10.653 1.00 37.03 91 THR A C 1
ATOM 691 O O . THR A 1 91 ? 17.456 7.988 11.514 1.00 37.03 91 THR A O 1
ATOM 694 N N . TYR A 1 92 ? 17.554 5.929 10.660 1.00 40.47 92 TYR A N 1
ATOM 695 C CA . TYR A 1 92 ? 17.198 5.277 11.912 1.00 40.47 92 TYR A CA 1
ATOM 696 C C . TYR A 1 92 ? 18.416 5.415 12.836 1.00 40.47 92 TYR A C 1
ATOM 698 O O . TYR A 1 92 ? 19.532 5.143 12.383 1.00 40.47 92 TYR A O 1
ATOM 706 N N . PRO A 1 93 ? 18.253 5.873 14.091 1.00 39.31 93 PRO A N 1
ATOM 707 C CA . PRO A 1 93 ? 19.366 5.907 15.026 1.00 39.31 93 PRO A CA 1
ATOM 708 C C . PRO A 1 93 ? 19.997 4.502 15.100 1.00 39.31 93 PRO A C 1
ATOM 710 O O . PRO A 1 93 ? 19.248 3.519 15.158 1.00 39.31 93 PRO A O 1
ATOM 713 N N . PRO A 1 94 ? 21.338 4.390 15.073 1.00 41.75 94 PRO A N 1
ATOM 714 C CA . PRO A 1 94 ? 22.052 3.130 14.836 1.00 41.75 94 PRO A CA 1
ATOM 715 C C . PRO A 1 94 ? 21.890 2.065 15.938 1.00 41.75 94 PRO A C 1
ATOM 717 O O . PRO A 1 94 ? 22.476 0.987 15.850 1.00 41.75 94 PRO A O 1
ATOM 720 N N . ASP A 1 95 ? 21.073 2.325 16.959 1.00 42.06 95 ASP A N 1
ATOM 721 C CA . ASP A 1 95 ? 21.214 1.675 18.262 1.00 42.06 95 ASP A CA 1
ATOM 722 C C . ASP A 1 95 ? 20.035 0.776 18.634 1.00 42.06 95 ASP A C 1
ATOM 724 O O . ASP A 1 95 ? 19.991 0.213 19.729 1.00 42.06 95 ASP A O 1
ATOM 728 N N . THR A 1 96 ? 19.067 0.586 17.742 1.00 40.03 96 THR A N 1
ATOM 729 C CA . THR A 1 96 ? 18.050 -0.441 17.961 1.00 40.03 96 THR A CA 1
ATOM 730 C C . THR A 1 96 ? 18.353 -1.620 17.065 1.00 40.03 96 THR A C 1
ATOM 732 O O . THR A 1 96 ? 18.707 -1.467 15.900 1.00 40.03 96 THR A O 1
ATOM 735 N N . LYS A 1 97 ? 18.192 -2.826 17.612 1.00 42.12 97 LYS A N 1
ATOM 736 C CA . LYS A 1 97 ? 18.047 -4.083 16.870 1.00 42.12 97 LYS A CA 1
ATOM 737 C C . LYS A 1 97 ? 16.763 -4.022 16.026 1.00 42.12 97 LYS A C 1
ATOM 739 O O . LYS A 1 97 ? 15.875 -4.857 16.183 1.00 42.12 97 LYS A O 1
ATOM 744 N N . ALA A 1 98 ? 16.628 -2.973 15.217 1.00 41.69 98 ALA A N 1
ATOM 745 C CA . ALA A 1 98 ? 15.524 -2.710 14.335 1.00 41.69 98 ALA A CA 1
ATOM 746 C C . ALA A 1 98 ? 15.435 -3.925 13.436 1.00 41.69 98 ALA A C 1
ATOM 748 O O . ALA A 1 98 ? 16.429 -4.351 12.837 1.00 41.69 98 ALA A O 1
ATOM 749 N N . ALA A 1 99 ? 14.255 -4.535 13.472 1.00 39.91 99 ALA A N 1
ATOM 750 C CA . ALA A 1 99 ? 13.915 -5.700 12.699 1.00 39.91 99 ALA A CA 1
ATOM 751 C C . ALA A 1 99 ? 14.536 -5.551 11.314 1.00 39.91 99 ALA A C 1
ATOM 753 O O . ALA A 1 99 ? 14.255 -4.579 10.611 1.00 39.91 99 ALA A O 1
ATOM 754 N N . LYS A 1 100 ? 15.404 -6.500 10.949 1.00 39.41 100 LYS A N 1
ATOM 755 C CA . LYS A 1 100 ? 15.762 -6.704 9.554 1.00 39.41 100 LYS A CA 1
ATOM 756 C C . LYS A 1 100 ? 14.433 -6.923 8.836 1.00 39.41 100 LYS A C 1
ATOM 758 O O . LYS A 1 100 ? 13.910 -8.035 8.822 1.00 39.41 100 LYS A O 1
ATOM 763 N N . GLY A 1 101 ? 13.858 -5.854 8.284 1.00 44.62 101 GLY A N 1
ATOM 764 C CA . GLY A 1 101 ? 12.903 -5.975 7.197 1.00 44.62 101 GLY A CA 1
ATOM 765 C C . GLY A 1 101 ? 13.553 -6.823 6.101 1.00 44.62 101 GLY A C 1
ATOM 766 O O . GLY A 1 101 ? 14.764 -7.060 6.158 1.00 44.62 101 GLY A O 1
ATOM 767 N N . PRO A 1 102 ? 12.790 -7.328 5.125 1.00 44.22 102 PRO A N 1
ATOM 768 C CA . PRO A 1 102 ? 13.340 -8.143 4.050 1.00 44.22 102 PRO A CA 1
ATOM 769 C C . PRO A 1 102 ? 14.269 -7.276 3.190 1.00 44.22 102 PRO A C 1
ATOM 771 O O . PRO A 1 102 ? 13.869 -6.715 2.176 1.00 44.22 102 PRO A O 1
ATOM 774 N N . TYR A 1 103 ? 15.503 -7.116 3.655 1.00 49.44 103 TYR A N 1
ATOM 775 C CA . TYR A 1 103 ? 16.572 -6.418 2.981 1.00 49.44 103 TYR A CA 1
ATOM 776 C C . TYR A 1 103 ? 17.009 -7.364 1.879 1.00 49.44 103 TYR A C 1
ATOM 778 O O . TYR A 1 103 ? 17.586 -8.422 2.140 1.00 49.44 103 TYR A O 1
ATOM 786 N N . ILE A 1 104 ? 16.611 -7.039 0.658 1.00 51.53 104 ILE A N 1
ATOM 787 C CA . ILE A 1 104 ? 17.124 -7.733 -0.508 1.00 51.53 104 ILE A CA 1
ATOM 788 C C . ILE A 1 104 ? 18.500 -7.124 -0.735 1.00 51.53 104 ILE A C 1
ATOM 790 O O . ILE A 1 104 ? 18.617 -5.90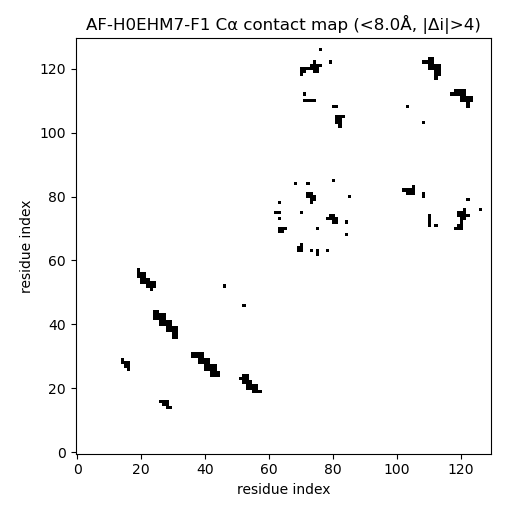7 -0.865 1.00 51.53 104 ILE A O 1
ATOM 794 N N . ASP A 1 105 ? 19.524 -7.970 -0.693 1.00 51.69 105 ASP A N 1
ATOM 795 C CA . ASP A 1 105 ? 20.883 -7.595 -1.066 1.00 51.69 105 ASP A CA 1
ATOM 796 C C . ASP A 1 105 ? 20.850 -6.840 -2.406 1.00 51.69 105 ASP A C 1
ATOM 798 O O . ASP A 1 105 ? 20.098 -7.222 -3.310 1.00 51.69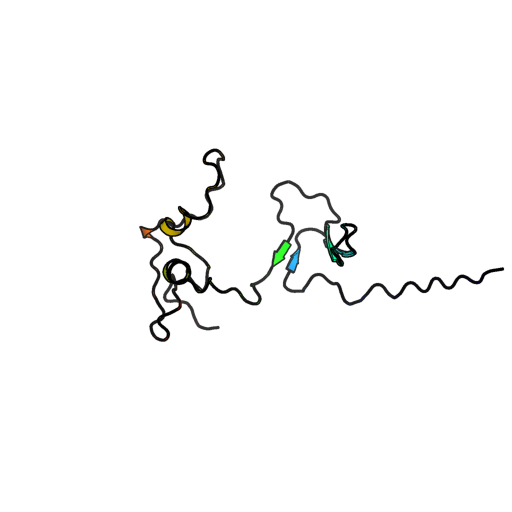 105 ASP A O 1
ATOM 802 N N . ASP A 1 106 ? 21.616 -5.758 -2.537 1.00 50.44 106 ASP A N 1
ATOM 803 C CA . ASP A 1 106 ? 21.619 -4.938 -3.757 1.00 50.44 106 ASP A CA 1
ATOM 804 C C . ASP A 1 106 ? 21.999 -5.770 -4.989 1.00 50.44 106 ASP A C 1
ATOM 806 O O . ASP A 1 106 ? 21.467 -5.552 -6.081 1.00 50.44 106 ASP A O 1
ATOM 810 N N . ASP A 1 107 ? 22.823 -6.799 -4.781 1.00 52.88 107 ASP A N 1
ATOM 811 C CA . ASP A 1 107 ? 23.226 -7.766 -5.802 1.00 52.88 107 ASP A CA 1
ATOM 812 C C . ASP A 1 107 ? 22.075 -8.684 -6.267 1.00 52.88 107 ASP A C 1
ATOM 814 O O . ASP A 1 107 ? 22.162 -9.326 -7.317 1.00 52.88 107 ASP A O 1
ATOM 818 N N . LEU A 1 108 ? 20.960 -8.734 -5.530 1.00 60.50 108 LEU A N 1
ATOM 819 C CA . LEU A 1 108 ? 19.796 -9.572 -5.832 1.00 60.50 108 LEU A CA 1
ATOM 820 C C . LEU A 1 108 ? 18.636 -8.796 -6.477 1.00 60.50 108 LEU A C 1
ATOM 822 O O . LEU A 1 108 ? 17.787 -9.414 -7.130 1.00 60.50 108 LEU A O 1
ATOM 826 N N . LEU A 1 109 ? 18.581 -7.461 -6.354 1.00 72.81 109 LEU A N 1
ATOM 827 C CA . LEU A 1 109 ? 17.491 -6.650 -6.914 1.00 72.81 109 LEU A CA 1
ATOM 828 C C . LEU A 1 109 ? 17.886 -5.961 -8.229 1.00 72.81 109 LEU A C 1
ATOM 830 O O . LEU A 1 109 ? 18.175 -4.766 -8.298 1.00 72.81 109 LEU A O 1
ATOM 834 N N . THR A 1 110 ? 17.807 -6.706 -9.333 1.00 83.00 110 THR A N 1
ATOM 835 C CA . THR A 1 110 ? 17.956 -6.117 -10.672 1.00 83.00 110 THR A CA 1
ATOM 836 C C . THR A 1 110 ? 16.647 -5.484 -11.146 1.00 83.00 110 THR A C 1
ATOM 838 O O . THR A 1 110 ? 15.671 -6.183 -11.424 1.00 83.00 110 THR A O 1
ATOM 841 N N . LEU A 1 111 ? 16.646 -4.162 -11.322 1.00 86.81 111 LEU A N 1
ATOM 842 C CA . LEU A 1 111 ? 15.532 -3.425 -11.923 1.00 86.81 111 LEU A CA 1
ATOM 843 C C . LEU A 1 111 ? 15.721 -3.250 -13.431 1.00 86.81 111 LEU A C 1
ATOM 845 O O . LEU A 1 111 ? 16.819 -2.966 -13.910 1.00 86.81 111 LEU A O 1
ATOM 849 N N . LYS A 1 112 ? 14.631 -3.400 -14.186 1.00 88.75 112 LYS A N 1
ATOM 850 C CA . LYS A 1 112 ? 14.598 -3.177 -15.635 1.00 88.75 112 LYS A CA 1
ATOM 851 C C . LYS A 1 112 ? 13.572 -2.112 -15.972 1.00 88.75 112 LYS A C 1
ATOM 853 O O . LYS A 1 112 ? 12.403 -2.263 -15.623 1.00 88.75 112 LYS A O 1
ATOM 858 N N . ARG A 1 113 ? 14.014 -1.079 -16.693 1.00 89.06 113 ARG A N 1
ATOM 859 C CA . ARG A 1 113 ? 13.119 -0.049 -17.222 1.00 89.06 113 ARG A CA 1
ATOM 860 C C . ARG A 1 113 ? 12.160 -0.644 -18.249 1.00 89.06 113 ARG A C 1
ATOM 862 O O . ARG A 1 113 ? 12.528 -1.521 -19.036 1.00 89.06 113 ARG A O 1
ATOM 869 N N . CYS A 1 114 ? 10.940 -0.126 -18.264 1.00 88.44 114 CYS A N 1
ATOM 870 C CA . CYS A 1 114 ? 9.927 -0.444 -19.251 1.00 88.44 114 CYS A CA 1
ATOM 871 C C . CYS A 1 114 ? 10.474 -0.191 -20.660 1.00 88.44 114 CYS A C 1
ATOM 873 O O . CYS A 1 114 ? 10.984 0.888 -20.962 1.00 88.44 114 CYS A O 1
ATOM 875 N N . GLY A 1 115 ? 10.360 -1.185 -21.543 1.00 86.56 115 GLY A N 1
ATOM 876 C CA . GLY A 1 115 ? 10.872 -1.085 -22.909 1.00 86.56 115 GLY A CA 1
ATOM 877 C C . GLY A 1 115 ? 10.182 -0.006 -23.747 1.00 86.56 115 GLY A C 1
ATOM 878 O O . GLY A 1 115 ? 10.826 0.550 -24.632 1.00 86.56 115 GLY A O 1
ATOM 879 N N . SER A 1 116 ? 8.914 0.294 -23.441 1.00 90.00 116 SER A N 1
ATOM 880 C CA . SER A 1 116 ? 8.082 1.251 -24.176 1.00 90.00 116 SER A CA 1
ATOM 881 C C . SER A 1 116 ? 8.219 2.675 -23.631 1.00 90.00 116 SER A C 1
ATOM 883 O O . SER A 1 116 ? 8.761 3.527 -24.325 1.00 90.00 116 SER A O 1
ATOM 885 N N . CYS A 1 117 ? 7.794 2.936 -22.388 1.00 90.00 117 CYS A N 1
ATOM 886 C CA . CYS A 1 117 ? 7.794 4.301 -21.849 1.00 90.00 117 CYS A CA 1
ATOM 887 C C . CYS A 1 117 ? 9.149 4.752 -21.288 1.00 90.00 117 CYS A C 1
ATOM 889 O O . CYS A 1 117 ? 9.352 5.946 -21.132 1.00 90.00 117 CYS A O 1
ATOM 891 N N . LYS A 1 118 ? 10.068 3.827 -20.963 1.00 88.44 118 LYS A N 1
ATOM 892 C CA . LYS A 1 118 ? 11.383 4.105 -20.342 1.00 88.44 118 LYS A CA 1
ATOM 893 C C . LYS A 1 118 ? 11.349 4.809 -18.973 1.00 88.44 118 LYS A C 1
ATOM 895 O O . LYS A 1 118 ? 12.422 5.078 -18.440 1.00 88.44 118 LYS A O 1
ATOM 900 N N . VAL A 1 119 ? 10.161 5.040 -18.408 1.00 88.00 119 VAL A N 1
ATOM 901 C CA . VAL A 1 119 ? 9.948 5.687 -17.102 1.00 88.00 119 VAL A CA 1
ATOM 902 C C . VAL A 1 119 ? 9.972 4.656 -15.971 1.00 88.00 119 VAL A C 1
ATOM 904 O O . VAL A 1 119 ? 10.840 4.706 -15.111 1.00 88.00 119 VAL A O 1
ATOM 907 N N . TYR A 1 120 ? 9.064 3.681 -16.009 1.00 89.12 120 TYR A N 1
ATOM 908 C CA . TYR A 1 120 ? 8.859 2.739 -14.903 1.00 89.12 120 TYR A CA 1
ATOM 909 C C . TYR A 1 120 ? 9.898 1.621 -14.861 1.00 89.12 120 TYR A C 1
ATOM 911 O O . TYR A 1 120 ? 10.344 1.146 -15.911 1.00 89.12 120 TYR A O 1
ATOM 919 N N . SER A 1 121 ? 10.218 1.145 -13.661 1.00 90.44 121 SER A N 1
ATOM 920 C CA . SER A 1 121 ? 11.196 0.096 -13.390 1.00 90.44 121 SER A CA 1
ATOM 921 C C . SER A 1 121 ? 10.562 -1.101 -12.684 1.00 90.44 121 SER A C 1
ATOM 923 O O . SER A 1 121 ? 9.752 -0.967 -11.773 1.00 90.44 121 SER A O 1
ATOM 925 N N . TYR A 1 122 ? 10.962 -2.314 -13.072 1.00 89.75 122 TYR A N 1
ATOM 926 C CA . TYR A 1 122 ? 10.402 -3.548 -12.514 1.00 89.75 122 TYR A CA 1
ATOM 927 C C . TYR A 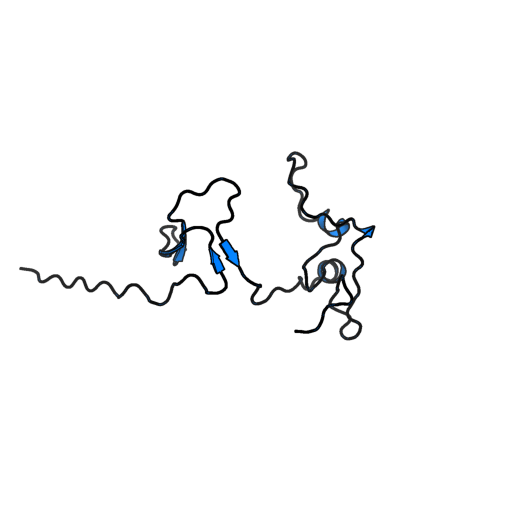1 122 ? 11.481 -4.564 -12.134 1.00 89.75 122 TYR A C 1
ATOM 929 O O . TYR A 1 122 ? 12.443 -4.765 -12.878 1.00 89.75 122 TYR A O 1
ATOM 937 N N . CYS A 1 123 ? 11.294 -5.250 -11.001 1.00 87.44 123 CYS A N 1
ATOM 938 C CA . CYS A 1 123 ? 12.211 -6.288 -10.508 1.00 87.44 123 CYS A CA 1
ATOM 939 C C . CYS A 1 123 ? 11.959 -7.688 -11.092 1.00 87.44 123 CYS A C 1
ATOM 941 O O . CYS A 1 123 ? 12.727 -8.614 -10.843 1.00 87.44 123 CYS A O 1
ATOM 943 N N . SER A 1 124 ? 10.891 -7.878 -11.874 1.00 81.31 124 SER A N 1
ATOM 944 C CA . SER A 1 124 ? 10.614 -9.149 -12.547 1.00 81.31 124 SER A CA 1
ATOM 945 C C . SER A 1 124 ? 10.074 -8.923 -13.955 1.00 81.31 124 SER A C 1
ATOM 947 O O . SER A 1 124 ? 9.396 -7.935 -14.227 1.00 81.31 124 SER A O 1
ATOM 949 N N . LYS A 1 125 ? 10.364 -9.866 -14.862 1.00 64.00 125 LYS A N 1
ATOM 950 C CA . LYS A 1 125 ? 9.779 -9.883 -16.215 1.00 64.00 125 LYS A CA 1
ATOM 951 C C . LYS A 1 125 ? 8.306 -10.315 -16.209 1.00 64.00 125 LYS A C 1
ATOM 953 O O . LYS A 1 125 ? 7.626 -10.163 -17.215 1.00 64.00 125 LYS A O 1
ATOM 958 N N . THR A 1 126 ? 7.834 -10.893 -15.106 1.00 55.38 126 THR A N 1
ATOM 959 C CA . THR A 1 126 ? 6.569 -11.634 -15.015 1.00 55.38 126 THR A CA 1
ATOM 960 C C . THR A 1 126 ? 5.396 -10.778 -14.555 1.00 55.38 126 THR A C 1
ATOM 962 O O . THR A 1 126 ? 4.409 -11.301 -14.039 1.00 55.38 126 THR A O 1
ATOM 965 N N . LEU A 1 127 ? 5.475 -9.463 -14.732 1.00 53.25 127 LEU A N 1
ATOM 966 C CA . LEU A 1 127 ? 4.343 -8.595 -14.459 1.00 53.25 127 LEU A CA 1
ATOM 967 C C . LEU A 1 127 ? 3.386 -8.681 -15.639 1.00 53.25 127 LEU A C 1
ATOM 969 O O . LEU A 1 127 ? 3.455 -7.911 -16.592 1.00 53.25 127 LEU A O 1
ATOM 973 N N . LYS A 1 128 ? 2.515 -9.693 -15.571 1.00 36.44 128 LYS A N 1
ATOM 974 C CA . LYS A 1 128 ? 1.274 -9.709 -16.334 1.00 36.44 128 LYS A CA 1
ATOM 975 C C . LYS A 1 128 ? 0.528 -8.427 -15.976 1.00 36.44 128 LYS A C 1
ATOM 977 O O . LYS A 1 128 ? 0.177 -8.216 -14.817 1.00 36.44 128 LYS A O 1
ATOM 982 N N . THR A 1 129 ? 0.364 -7.578 -16.977 1.00 34.12 129 THR A N 1
ATOM 983 C CA . THR A 1 129 ? -0.640 -6.522 -17.030 1.00 34.12 129 THR A CA 1
ATOM 984 C C . THR A 1 129 ? -1.957 -7.052 -16.455 1.00 34.12 129 THR A C 1
ATOM 986 O O . THR A 1 129 ? -2.442 -8.093 -16.901 1.00 34.12 129 THR A O 1
ATOM 989 N N . TYR A 1 130 ? -2.476 -6.377 -15.428 1.00 34.19 130 TYR A N 1
ATOM 990 C CA . TYR A 1 130 ? -3.868 -6.505 -14.993 1.00 34.19 130 TYR A CA 1
ATOM 991 C C . TYR A 1 130 ? -4.680 -5.406 -15.661 1.00 34.19 130 TYR A C 1
ATOM 993 O O . TYR A 1 130 ? -4.139 -4.279 -15.746 1.00 34.19 130 TYR A O 1
#

Organism: Glarea lozoyensis (strain ATCC 74030 / MF5533) (NCBI:txid1104152)

Foldseek 3Di:
DDDDDPPDPPPDPPDDDDPQKDAPADKDKDQDPPPPGGIDIDGPDDDDPPDDGIDGNDDPDDAFDQDPLRQVAAARPPRDGQPVSVVPDDPPPPPDPPPPDVHDHNVQQDWDADPPPSRHIHRDPPPDDD

Sequence (130 aa):
MVPETTGSPNMDERVQIPFRVDTKVPLVVKDSSIKSNDVGIFVQAAVKEADLIFKVKKPLLNIVNDDESALSNTCDHCFAVKASSISSQHTYPPDTKAAKGPYIDDDLLTLKRCGSCKVYSYCSKTLKTY